Protein AF-A0A7J9E1W4-F1 (afdb_monomer_lite)

Organism: NCBI:txid34281

pLDDT: mean 76.48, std 15.41, range [42.91, 95.31]

Foldseek 3Di:
DQLVDPFHEDEDDPPDCPSVVSGPHYDPDPVCVVVCCPPVVVVVVVVVVVVVVVVVVVVVVVVVVLVVVVVVVVVCVVPDDDDDNVVVVVVVVVVVVVVVVVD

Sequence (103 aa):
MIQMADVGVGICGWEGRQALMASDFAMGQFRFLKRLLLVHGHWNYHHLGYVVLYNFYRNAVFVLMLFCSCISSLEFRKSWGIVPVFKVGYLVRDLMFELNALS

InterPro domains:
  IPR032630 P-type ATPase, C-terminal [PF16212] (21-68)

Structure (mmCIF, N/CA/C/O backbone):
data_AF-A0A7J9E1W4-F1
#
_entry.id   AF-A0A7J9E1W4-F1
#
loop_
_atom_site.group_PDB
_atom_site.id
_atom_site.type_symbol
_atom_site.label_atom_id
_atom_site.label_alt_id
_atom_site.label_comp_id
_atom_site.label_asym_id
_atom_site.label_entity_id
_atom_site.label_seq_id
_atom_site.pdbx_PDB_ins_code
_atom_site.Cartn_x
_atom_site.Cartn_y
_atom_site.Cartn_z
_atom_site.occupancy
_atom_site.B_iso_or_equiv
_atom_site.auth_seq_id
_atom_site.auth_comp_id
_atom_site.auth_asym_id
_atom_site.auth_atom_id
_atom_site.pdbx_PDB_model_num
ATOM 1 N N . MET A 1 1 ? -6.116 -13.621 20.190 1.00 61.69 1 MET A N 1
ATOM 2 C CA . MET A 1 1 ? -7.177 -13.264 19.218 1.00 61.69 1 MET A CA 1
ATOM 3 C C . MET A 1 1 ? -6.748 -12.126 18.303 1.00 61.69 1 MET A C 1
ATOM 5 O O . MET A 1 1 ? -6.607 -12.388 17.124 1.00 61.69 1 MET A O 1
ATOM 9 N N . ILE A 1 2 ? -6.488 -10.909 18.800 1.00 67.69 2 ILE A N 1
ATOM 10 C CA . ILE A 1 2 ? -6.180 -9.752 17.926 1.00 67.69 2 ILE A CA 1
ATOM 11 C C . ILE A 1 2 ? -4.817 -9.883 17.216 1.00 67.69 2 ILE A C 1
ATOM 13 O O . ILE A 1 2 ? -4.720 -9.545 16.049 1.00 67.69 2 ILE A O 1
ATOM 17 N N . GLN A 1 3 ? -3.811 -10.475 17.866 1.00 79.88 3 GLN A N 1
ATOM 18 C CA . GLN A 1 3 ? -2.479 -10.716 17.277 1.00 79.88 3 GLN A CA 1
ATOM 19 C C . GLN A 1 3 ? -2.416 -11.880 16.268 1.00 79.88 3 GLN A C 1
ATOM 21 O O . GLN A 1 3 ? -1.370 -12.124 15.683 1.00 79.88 3 GLN A O 1
ATOM 26 N N . MET A 1 4 ? -3.502 -12.646 16.113 1.00 82.00 4 MET A N 1
ATOM 27 C CA . MET A 1 4 ? -3.578 -13.748 15.139 1.00 82.00 4 MET A CA 1
ATOM 28 C C . MET A 1 4 ? -4.249 -13.324 13.831 1.00 82.00 4 MET A C 1
ATOM 30 O O . MET A 1 4 ? -4.273 -14.110 12.891 1.00 82.00 4 MET A O 1
ATOM 34 N N . ALA A 1 5 ? -4.828 -12.122 13.781 1.00 82.56 5 ALA A N 1
ATOM 35 C CA . ALA A 1 5 ? -5.389 -11.562 12.561 1.00 82.56 5 ALA A CA 1
ATOM 36 C C . ALA A 1 5 ? -4.293 -10.843 11.764 1.00 82.56 5 ALA A C 1
ATOM 38 O O . ALA A 1 5 ? -3.419 -10.223 12.363 1.00 82.56 5 ALA A O 1
ATOM 39 N N . ASP A 1 6 ? -4.389 -10.862 10.431 1.00 84.19 6 ASP A N 1
ATOM 40 C CA . ASP A 1 6 ? -3.440 -10.162 9.546 1.00 84.19 6 ASP A CA 1
ATOM 41 C C . ASP A 1 6 ? -3.458 -8.638 9.738 1.00 84.19 6 ASP A C 1
ATOM 43 O O . ASP A 1 6 ? -2.488 -7.950 9.433 1.00 84.19 6 ASP A O 1
ATOM 47 N N . VAL A 1 7 ? -4.583 -8.107 10.225 1.00 85.25 7 VAL A N 1
ATOM 48 C CA . VAL A 1 7 ? -4.743 -6.695 10.571 1.00 85.25 7 VAL A CA 1
ATOM 49 C C . VAL A 1 7 ? -5.487 -6.596 11.899 1.00 85.25 7 VAL A C 1
ATOM 51 O O . VAL A 1 7 ? -6.678 -6.915 11.982 1.00 85.25 7 VAL A O 1
ATOM 54 N N . GLY A 1 8 ? -4.802 -6.136 12.944 1.00 89.31 8 GLY A N 1
ATOM 55 C CA . GLY A 1 8 ? -5.392 -5.916 14.260 1.00 89.31 8 GLY A CA 1
ATOM 56 C C . GLY A 1 8 ? -5.987 -4.515 14.390 1.00 89.31 8 GLY A C 1
ATOM 57 O O . GLY A 1 8 ? -5.266 -3.522 14.306 1.00 89.31 8 GLY A O 1
ATOM 58 N N . VAL A 1 9 ? -7.290 -4.409 14.676 1.00 87.94 9 VAL A N 1
ATOM 59 C CA . VAL A 1 9 ? -7.918 -3.129 15.056 1.00 87.94 9 VAL A CA 1
ATOM 60 C C . VAL A 1 9 ? -8.378 -3.178 16.509 1.00 87.94 9 VAL A C 1
ATOM 62 O O . VAL A 1 9 ? -9.278 -3.940 16.864 1.00 87.94 9 VAL A O 1
ATOM 65 N N . GLY A 1 10 ? -7.775 -2.347 17.352 1.00 89.19 10 GLY A N 1
ATOM 66 C CA . GLY A 1 10 ? -8.121 -2.192 18.757 1.00 89.19 10 GLY A CA 1
ATOM 67 C C . GLY A 1 10 ? -9.129 -1.069 18.976 1.00 89.19 10 GLY A C 1
ATOM 68 O O . GLY A 1 10 ? -9.061 -0.013 18.344 1.00 89.19 10 GLY A O 1
ATOM 69 N N . ILE A 1 11 ? -10.048 -1.276 19.920 1.00 87.31 11 ILE A N 1
ATOM 70 C CA . ILE A 1 11 ? -11.027 -0.266 20.344 1.00 87.31 11 ILE A CA 1
ATOM 71 C C . ILE A 1 11 ? -10.657 0.234 21.742 1.00 87.31 11 ILE A C 1
ATOM 73 O O . ILE A 1 11 ? -10.396 -0.563 22.643 1.00 87.31 11 ILE A O 1
ATOM 77 N N . CYS A 1 12 ? -10.630 1.553 21.931 1.00 85.00 12 CYS A N 1
ATOM 78 C CA . CYS A 1 12 ? -10.313 2.168 23.217 1.00 85.00 12 CYS A CA 1
ATOM 79 C C . CYS A 1 12 ? -11.541 2.153 24.139 1.00 85.00 12 CYS A C 1
ATOM 81 O O . CYS A 1 12 ? -12.496 2.897 23.919 1.00 85.00 12 CYS A O 1
ATOM 83 N N . GLY A 1 13 ? -11.513 1.304 25.167 1.00 80.50 13 GLY A N 1
ATOM 84 C CA . GLY A 1 13 ? -12.476 1.311 26.271 1.00 80.50 13 GLY A CA 1
ATOM 85 C C . GLY A 1 13 ? -11.954 2.069 27.494 1.00 80.50 13 GLY A C 1
ATOM 86 O O . GLY A 1 13 ? -10.771 2.404 27.577 1.00 80.50 13 GLY A O 1
ATOM 87 N N . TRP A 1 14 ? -12.835 2.316 28.464 1.00 73.31 14 TRP A N 1
ATOM 88 C CA . TRP A 1 14 ? -12.486 3.008 29.712 1.00 73.31 14 TRP A CA 1
ATOM 89 C C . TRP A 1 14 ? -11.748 2.103 30.713 1.00 73.31 14 TRP A C 1
ATOM 91 O O . TRP A 1 14 ? -10.910 2.590 31.465 1.00 73.31 14 TRP A O 1
ATOM 101 N N . GLU A 1 15 ? -11.988 0.789 30.679 1.00 70.50 15 GLU A N 1
ATOM 102 C CA . GLU A 1 15 ? -11.466 -0.162 31.679 1.00 70.50 15 GLU A CA 1
ATOM 103 C C . GLU A 1 15 ? -10.262 -0.996 31.210 1.00 70.50 15 GLU A C 1
ATOM 105 O O . GLU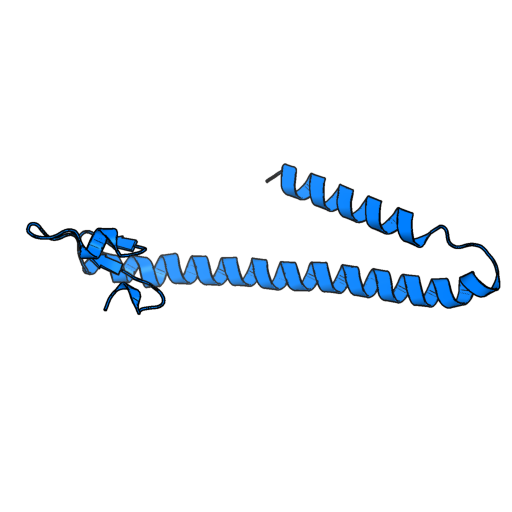 A 1 15 ? -9.593 -1.622 32.028 1.00 70.50 15 GLU A O 1
ATOM 110 N N . GLY A 1 16 ? -9.914 -0.986 29.917 1.00 68.19 16 GLY A N 1
ATOM 111 C CA . GLY A 1 16 ? -8.805 -1.798 29.409 1.00 68.19 16 GLY A CA 1
ATOM 112 C C . GLY A 1 16 ? -8.267 -1.342 28.055 1.00 68.19 16 GLY A C 1
ATOM 113 O O . GLY A 1 16 ? -8.993 -1.299 27.067 1.00 68.19 16 GLY A O 1
ATOM 114 N N . ARG A 1 17 ? -6.962 -1.035 28.000 1.00 81.88 17 ARG A N 1
ATOM 115 C CA . ARG A 1 17 ? -6.233 -0.634 26.775 1.00 81.88 17 ARG A CA 1
ATOM 116 C C . ARG A 1 17 ? -5.238 -1.677 26.263 1.00 81.88 17 ARG A C 1
ATOM 118 O O . ARG A 1 17 ? -4.586 -1.445 25.252 1.00 81.88 17 ARG A O 1
ATOM 125 N N . GLN A 1 18 ? -5.142 -2.840 26.904 1.00 85.06 18 GLN A N 1
ATOM 126 C CA . GLN A 1 18 ? -4.207 -3.898 26.496 1.00 85.06 18 GLN A CA 1
ATOM 127 C C . GLN A 1 18 ? -4.465 -4.386 25.061 1.00 85.06 18 GLN A C 1
ATOM 129 O O . GLN A 1 18 ? -3.525 -4.561 24.294 1.00 85.06 18 GLN A O 1
ATOM 134 N N . ALA A 1 19 ? -5.736 -4.505 24.663 1.00 82.44 19 ALA A N 1
ATOM 135 C CA . ALA A 1 19 ? -6.123 -4.851 23.294 1.00 82.44 19 ALA A CA 1
ATOM 136 C C . ALA A 1 19 ? -5.747 -3.774 22.257 1.00 82.44 19 ALA A C 1
ATOM 138 O O . ALA A 1 19 ? -5.491 -4.109 21.108 1.00 82.44 19 ALA A O 1
ATOM 139 N N . LEU A 1 20 ? -5.695 -2.500 22.668 1.00 84.06 20 LEU A N 1
ATOM 140 C CA . LEU A 1 20 ? -5.303 -1.366 21.825 1.00 84.06 20 LEU A CA 1
ATOM 141 C C . LEU A 1 20 ? -3.786 -1.325 21.601 1.00 84.06 20 LEU A C 1
ATOM 143 O O . LEU A 1 20 ? -3.322 -1.033 20.508 1.00 84.06 20 LEU A O 1
ATOM 147 N N . MET A 1 21 ? -3.011 -1.616 22.648 1.00 85.12 21 MET A N 1
ATOM 148 C CA . MET A 1 21 ? -1.544 -1.639 22.579 1.00 85.12 21 MET A CA 1
ATOM 149 C C . MET A 1 21 ? -1.019 -2.822 21.760 1.00 85.12 21 MET A C 1
ATOM 151 O O . MET A 1 21 ? 0.077 -2.760 21.219 1.00 85.12 21 MET A O 1
ATOM 155 N N . ALA A 1 22 ? -1.801 -3.899 21.677 1.00 84.75 22 ALA A N 1
ATOM 156 C CA . ALA A 1 22 ? -1.477 -5.094 20.908 1.00 84.75 22 ALA A CA 1
ATOM 157 C C . ALA A 1 22 ? -2.034 -5.076 19.468 1.00 84.75 22 ALA A C 1
ATOM 159 O O . ALA A 1 22 ? -1.963 -6.104 18.798 1.00 84.75 22 ALA A O 1
ATOM 160 N N . SER A 1 23 ? -2.628 -3.964 19.014 1.00 88.00 23 SER A N 1
ATOM 161 C CA . SER A 1 23 ? -3.258 -3.824 17.692 1.00 88.00 23 SER A CA 1
ATOM 162 C C . SER A 1 23 ? -2.538 -2.802 16.813 1.00 88.00 23 SER A C 1
ATOM 164 O O . SER A 1 23 ? -2.095 -1.778 17.328 1.00 88.00 23 SER A O 1
ATOM 166 N N . ASP A 1 24 ? -2.511 -3.025 15.498 1.00 87.38 24 ASP A N 1
ATOM 167 C CA . ASP A 1 24 ? -1.879 -2.125 14.520 1.00 87.38 24 ASP A CA 1
ATOM 168 C C . ASP A 1 24 ? -2.624 -0.791 14.374 1.00 87.38 24 ASP A C 1
ATOM 170 O O . ASP A 1 24 ? -2.016 0.263 14.189 1.00 87.38 24 ASP A O 1
ATOM 174 N N . PHE A 1 25 ? -3.957 -0.821 14.487 1.00 85.50 25 PHE A N 1
ATOM 175 C CA . PHE A 1 25 ? -4.806 0.364 14.388 1.00 85.50 25 PHE A CA 1
ATOM 176 C C . PHE A 1 25 ? -5.623 0.582 15.658 1.00 85.50 25 PHE A C 1
ATOM 178 O O . PHE A 1 25 ? -6.442 -0.251 16.041 1.00 85.50 25 PHE A O 1
ATOM 185 N N . ALA A 1 26 ? -5.467 1.755 16.268 1.00 87.12 26 ALA A N 1
ATOM 186 C CA . ALA A 1 26 ? -6.218 2.175 17.445 1.00 87.12 26 ALA A CA 1
ATOM 187 C C . ALA A 1 26 ? -7.406 3.069 17.053 1.00 87.12 26 ALA A C 1
ATOM 189 O O . ALA A 1 26 ? -7.232 4.126 16.448 1.00 87.12 26 ALA A O 1
ATOM 190 N N . MET A 1 27 ? -8.623 2.673 17.427 1.00 86.19 27 MET A N 1
ATOM 191 C CA . MET A 1 27 ? -9.859 3.414 17.156 1.00 86.19 27 MET A CA 1
ATOM 192 C C . MET A 1 27 ? -10.633 3.688 18.447 1.00 86.19 27 MET A C 1
ATOM 194 O O . MET A 1 27 ? -10.697 2.855 19.345 1.00 86.19 27 MET A O 1
ATOM 198 N N . GLY A 1 28 ? -11.277 4.854 18.548 1.00 84.12 28 GLY A N 1
ATOM 199 C CA . GLY A 1 28 ? -12.119 5.177 19.708 1.00 84.12 28 GLY A CA 1
ATOM 200 C C . GLY A 1 28 ? -13.480 4.468 19.699 1.00 84.12 28 GLY A C 1
ATOM 201 O O . GLY A 1 28 ? -13.995 4.094 20.744 1.00 84.12 28 GLY A O 1
ATOM 202 N N . GLN A 1 29 ? -14.079 4.273 18.519 1.00 85.06 29 GLN A N 1
ATOM 203 C CA . GLN A 1 29 ? -15.404 3.663 18.351 1.00 85.06 29 GLN A CA 1
ATOM 204 C C . GLN A 1 29 ? -15.470 2.857 17.049 1.00 85.06 29 GLN A C 1
ATOM 206 O O . GLN A 1 29 ? -14.859 3.234 16.048 1.00 85.06 29 GLN A O 1
ATOM 211 N N . PHE A 1 30 ? -16.304 1.813 17.017 1.00 84.62 30 PHE A N 1
ATOM 212 C CA . PHE A 1 30 ? -16.466 0.940 15.844 1.00 84.62 30 PHE A CA 1
ATOM 213 C C . PHE A 1 30 ? -16.998 1.669 14.593 1.00 84.62 30 PHE A C 1
ATOM 215 O O . PHE A 1 30 ? -16.736 1.259 13.465 1.00 84.62 30 PHE A O 1
ATOM 222 N N . ARG A 1 31 ? -17.686 2.808 14.757 1.00 86.12 31 ARG A N 1
ATOM 223 C CA . ARG A 1 31 ? -18.217 3.607 13.636 1.00 86.12 31 ARG A CA 1
ATOM 224 C C . ARG A 1 31 ? -17.127 4.116 12.682 1.00 86.12 31 ARG A C 1
ATOM 226 O O . ARG A 1 31 ? -17.394 4.283 11.493 1.00 86.12 31 ARG A O 1
ATOM 233 N N . PHE A 1 32 ? -15.910 4.349 13.174 1.00 85.19 32 PHE A N 1
ATOM 234 C CA . PHE A 1 32 ? -14.800 4.837 12.349 1.00 85.19 32 PHE A CA 1
ATOM 235 C C . PHE A 1 32 ? -14.151 3.740 11.499 1.00 85.19 32 PHE A C 1
ATOM 237 O O . PHE A 1 32 ? -13.576 4.050 10.454 1.00 85.19 32 PHE A O 1
ATOM 244 N N . LEU A 1 33 ? -14.333 2.466 11.868 1.00 88.75 33 LEU A N 1
ATOM 245 C CA . LEU A 1 33 ? -13.788 1.330 11.126 1.00 88.75 33 LEU A CA 1
ATOM 246 C C . LEU A 1 33 ? -14.297 1.302 9.682 1.00 88.75 33 LEU A C 1
ATOM 248 O O . LEU A 1 33 ? -13.515 1.100 8.758 1.00 88.75 33 LEU A O 1
ATOM 252 N N . LYS A 1 34 ? -15.587 1.599 9.469 1.00 89.75 34 LYS A N 1
ATOM 253 C CA . LYS A 1 34 ? -16.188 1.642 8.126 1.00 89.75 34 LYS A CA 1
ATOM 254 C C . LYS A 1 34 ? -15.477 2.642 7.211 1.00 89.75 34 LYS A C 1
ATOM 256 O O . LYS A 1 34 ? -15.245 2.348 6.044 1.00 89.75 34 LYS A O 1
ATOM 261 N N . ARG A 1 35 ? -15.130 3.825 7.729 1.00 88.00 35 ARG A N 1
ATOM 262 C CA . ARG A 1 35 ? -14.442 4.860 6.944 1.00 88.00 35 ARG A CA 1
ATOM 263 C C . ARG A 1 35 ? -12.965 4.520 6.733 1.00 88.00 35 ARG A C 1
ATOM 265 O O . ARG A 1 35 ? -12.448 4.791 5.653 1.00 88.00 35 ARG A O 1
ATOM 272 N N . LEU A 1 36 ? -12.306 3.911 7.721 1.00 88.56 36 LEU A N 1
ATOM 273 C CA . LEU A 1 36 ? -10.924 3.447 7.582 1.00 88.56 36 LEU A CA 1
ATOM 274 C C . LEU A 1 36 ? -10.816 2.398 6.467 1.00 88.56 36 LEU A C 1
ATOM 276 O O . LEU A 1 36 ? -10.071 2.590 5.515 1.00 88.56 36 LEU A O 1
ATOM 280 N N . LEU A 1 37 ? -11.617 1.335 6.537 1.00 88.06 37 LEU A N 1
ATOM 281 C CA . LEU A 1 37 ? -11.545 0.228 5.585 1.00 88.06 37 LEU A CA 1
ATOM 282 C C . LEU A 1 37 ? -11.941 0.650 4.165 1.00 88.06 37 LEU A C 1
ATOM 284 O O . LEU A 1 37 ? -11.228 0.343 3.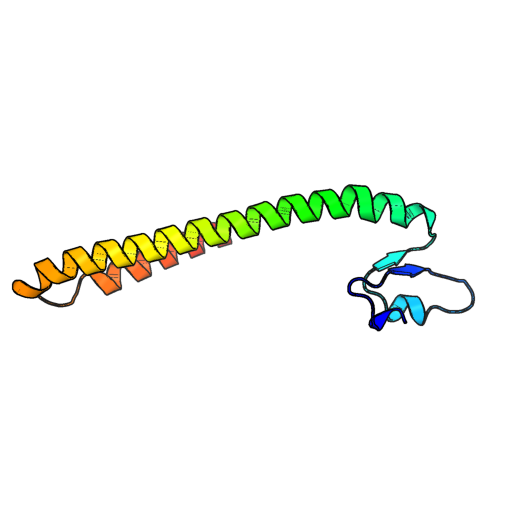217 1.00 88.06 37 LEU A O 1
ATOM 288 N N . LEU A 1 38 ? -13.048 1.383 4.010 1.00 90.94 38 LEU A N 1
ATOM 289 C CA . LEU A 1 38 ? -13.558 1.716 2.676 1.00 90.94 38 LEU A CA 1
ATOM 290 C C . LEU A 1 38 ? -12.758 2.819 1.981 1.00 90.94 38 LEU A C 1
ATOM 292 O O . LEU A 1 38 ? -12.523 2.720 0.784 1.00 90.94 38 LEU A O 1
ATOM 296 N N . VAL A 1 39 ? -12.346 3.868 2.699 1.00 92.62 39 VAL A N 1
ATOM 297 C CA . VAL A 1 39 ? -11.640 5.000 2.076 1.00 92.62 39 VAL A CA 1
ATOM 298 C C . VAL A 1 39 ? -10.136 4.751 2.066 1.00 92.62 39 VAL A C 1
ATOM 300 O O . VAL A 1 39 ? -9.518 4.757 1.004 1.00 92.62 39 VAL A O 1
ATOM 303 N N . HIS A 1 40 ? -9.545 4.488 3.236 1.00 91.62 40 HIS A N 1
ATOM 304 C CA . HIS A 1 40 ? -8.092 4.339 3.342 1.00 91.62 40 HIS A CA 1
ATOM 305 C C . HIS A 1 40 ? -7.630 2.988 2.797 1.00 91.62 40 HIS A C 1
ATOM 307 O O . HIS A 1 40 ? -6.589 2.930 2.152 1.00 91.62 40 HIS A O 1
ATOM 313 N N . GLY A 1 41 ? -8.421 1.925 2.976 1.00 91.00 41 GLY A N 1
ATOM 314 C CA . GLY A 1 41 ? -8.130 0.627 2.366 1.00 91.00 41 GLY A CA 1
ATOM 315 C C . GLY A 1 41 ? -8.122 0.691 0.837 1.00 91.00 41 GLY A C 1
ATOM 316 O O . GLY A 1 41 ? -7.172 0.215 0.222 1.00 91.00 41 GLY A O 1
ATOM 317 N N . HIS A 1 42 ? -9.115 1.345 0.219 1.00 94.12 42 HIS A N 1
ATOM 318 C CA . HIS A 1 42 ? -9.165 1.502 -1.241 1.00 94.12 42 HIS A CA 1
ATOM 319 C C . HIS A 1 42 ? -7.996 2.337 -1.777 1.00 94.12 42 HIS A C 1
ATOM 321 O O . HIS A 1 42 ? -7.331 1.929 -2.729 1.00 94.12 42 HIS A O 1
ATOM 327 N N . TRP A 1 43 ? -7.709 3.475 -1.138 1.00 94.25 43 TRP A N 1
ATOM 328 C CA . TRP A 1 43 ? -6.593 4.334 -1.525 1.00 94.25 43 TRP A CA 1
ATOM 329 C C . TRP A 1 43 ? -5.252 3.602 -1.402 1.00 94.25 43 TRP A C 1
ATOM 331 O O . TRP A 1 43 ? -4.480 3.556 -2.357 1.00 94.25 43 TRP A O 1
ATOM 341 N N . ASN A 1 44 ? -4.996 2.954 -0.262 1.00 91.75 44 ASN A N 1
ATOM 342 C CA . ASN A 1 44 ? -3.760 2.205 -0.049 1.00 91.75 44 ASN A CA 1
ATOM 343 C C . ASN A 1 44 ? -3.610 1.056 -1.054 1.00 91.75 44 ASN A C 1
ATOM 345 O O . ASN A 1 44 ? -2.531 0.863 -1.603 1.00 91.75 44 ASN A O 1
ATOM 349 N N . TYR A 1 45 ? -4.695 0.337 -1.353 1.00 93.94 45 TYR A N 1
ATOM 350 C CA . TYR A 1 45 ? -4.675 -0.743 -2.338 1.00 93.94 45 TYR A CA 1
ATOM 351 C C . TYR A 1 45 ? -4.325 -0.240 -3.745 1.00 93.94 45 TYR A C 1
ATOM 353 O O . TYR A 1 45 ? -3.485 -0.828 -4.423 1.00 93.94 45 TYR A O 1
ATOM 361 N N . HIS A 1 46 ? -4.915 0.881 -4.170 1.00 94.94 46 HIS A N 1
ATOM 362 C CA . HIS A 1 46 ? -4.642 1.485 -5.473 1.00 94.94 46 HIS A CA 1
ATOM 363 C C . HIS A 1 46 ? -3.182 1.952 -5.594 1.00 94.94 46 HIS A C 1
ATOM 365 O O . HIS A 1 46 ? -2.508 1.627 -6.570 1.00 94.94 46 HIS A O 1
ATOM 371 N N . HIS A 1 47 ? -2.661 2.644 -4.576 1.00 94.31 47 HIS A N 1
ATOM 372 C CA . HIS A 1 47 ? -1.264 3.089 -4.546 1.00 94.31 47 HIS A CA 1
ATOM 373 C C . HIS A 1 47 ? -0.279 1.917 -4.535 1.00 94.31 47 HIS A C 1
ATOM 375 O O . HIS A 1 47 ? 0.681 1.912 -5.307 1.00 94.31 47 HIS A O 1
ATOM 381 N N . LEU A 1 48 ? -0.533 0.905 -3.705 1.00 94.31 48 LEU A N 1
ATOM 382 C CA . LEU A 1 48 ? 0.312 -0.282 -3.614 1.00 94.31 48 LEU A CA 1
ATOM 383 C C . LEU A 1 48 ? 0.325 -1.047 -4.945 1.00 94.31 48 LEU A C 1
ATOM 385 O O . LEU A 1 48 ? 1.389 -1.467 -5.392 1.00 94.31 48 LEU A O 1
ATOM 389 N N . GLY A 1 49 ? -0.817 -1.122 -5.636 1.00 94.44 49 GLY A N 1
ATOM 390 C CA . GLY A 1 49 ? -0.904 -1.650 -6.996 1.00 94.44 49 GLY A CA 1
ATOM 391 C C . GLY A 1 49 ? 0.041 -0.940 -7.968 1.00 94.44 49 GLY A C 1
ATOM 392 O O . GLY A 1 49 ? 0.851 -1.604 -8.617 1.00 94.44 49 GLY A O 1
ATOM 393 N N . TYR A 1 50 ? 0.012 0.397 -8.032 1.00 94.56 50 TYR A N 1
ATOM 394 C CA . TYR A 1 50 ? 0.926 1.144 -8.909 1.00 94.56 50 TYR A CA 1
ATOM 395 C C . TYR A 1 50 ? 2.392 0.925 -8.572 1.00 94.56 50 TYR A C 1
ATOM 397 O O . TYR A 1 50 ? 3.192 0.743 -9.486 1.00 94.56 50 TYR A O 1
ATOM 405 N N . VAL A 1 51 ? 2.756 0.924 -7.289 1.00 93.69 51 VAL A N 1
ATOM 406 C CA . VAL A 1 51 ? 4.149 0.717 -6.873 1.00 93.69 51 VAL A CA 1
ATOM 407 C C . VAL A 1 51 ? 4.634 -0.671 -7.293 1.00 93.69 51 VAL A C 1
ATOM 409 O O . VAL A 1 51 ? 5.736 -0.796 -7.827 1.00 93.69 51 VAL A O 1
ATOM 412 N N . VAL A 1 52 ? 3.805 -1.704 -7.122 1.00 95.31 52 VAL A N 1
ATOM 413 C CA . VAL A 1 52 ? 4.127 -3.076 -7.541 1.00 95.31 52 VAL A CA 1
ATOM 414 C C . VAL A 1 52 ? 4.291 -3.161 -9.062 1.00 95.31 52 VAL A C 1
ATOM 416 O O . VAL A 1 52 ? 5.322 -3.636 -9.537 1.00 95.31 52 VAL A O 1
ATOM 419 N N . LEU A 1 53 ? 3.330 -2.647 -9.837 1.00 93.69 53 LEU A N 1
ATOM 420 C CA . LEU A 1 53 ? 3.393 -2.609 -11.306 1.00 93.69 53 LEU A CA 1
ATOM 421 C C . LEU A 1 53 ? 4.622 -1.843 -11.813 1.00 93.69 53 LEU A C 1
ATOM 423 O O . LEU A 1 53 ? 5.317 -2.299 -12.721 1.00 93.69 53 LEU A O 1
ATOM 427 N N . TYR A 1 54 ? 4.929 -0.707 -11.193 1.00 92.75 54 TYR A N 1
ATOM 428 C CA . TYR A 1 54 ? 6.098 0.102 -11.515 1.00 92.75 54 TYR A CA 1
ATOM 429 C C . TYR A 1 54 ? 7.413 -0.628 -11.226 1.00 92.75 54 TYR A C 1
ATOM 431 O O . TYR A 1 54 ? 8.352 -0.564 -12.025 1.00 92.75 54 TYR A O 1
ATOM 439 N N . ASN A 1 55 ? 7.477 -1.355 -10.107 1.00 91.19 55 ASN A N 1
ATOM 440 C CA . ASN A 1 55 ? 8.641 -2.152 -9.739 1.00 91.19 55 ASN A CA 1
ATOM 441 C C . ASN A 1 55 ? 8.887 -3.281 -10.749 1.00 91.19 55 ASN A C 1
ATOM 443 O O . ASN A 1 55 ? 10.011 -3.430 -11.233 1.00 91.19 55 ASN A O 1
ATOM 447 N N . PHE A 1 56 ? 7.838 -4.015 -11.132 1.00 94.12 56 PHE A N 1
ATOM 448 C CA . PHE A 1 56 ? 7.933 -5.051 -12.161 1.00 94.12 56 PHE A CA 1
ATOM 449 C C . PHE A 1 56 ? 8.355 -4.480 -13.514 1.00 94.12 56 PHE A C 1
ATOM 451 O O . PHE A 1 56 ? 9.231 -5.050 -14.160 1.00 94.12 56 PHE A O 1
ATOM 458 N N . TYR A 1 57 ? 7.796 -3.338 -13.923 1.00 93.38 57 TYR A N 1
ATOM 459 C CA . TYR A 1 57 ? 8.164 -2.680 -15.176 1.00 93.38 57 TYR A CA 1
ATOM 460 C C . TYR A 1 57 ? 9.646 -2.283 -15.205 1.00 93.38 57 TYR A C 1
ATOM 462 O O . TYR A 1 57 ? 10.363 -2.653 -16.135 1.00 93.38 57 TYR A O 1
ATOM 470 N N . ARG A 1 58 ? 10.144 -1.588 -14.170 1.00 82.75 58 ARG A N 1
ATOM 471 C CA . ARG A 1 58 ? 11.562 -1.193 -14.102 1.00 82.75 58 ARG A CA 1
ATOM 472 C C . ARG A 1 58 ? 12.497 -2.402 -14.074 1.00 82.75 58 ARG A C 1
ATOM 474 O O . ARG A 1 58 ? 13.493 -2.403 -14.795 1.00 82.75 58 ARG A O 1
ATOM 481 N N . ASN A 1 59 ? 12.176 -3.428 -13.285 1.00 89.19 59 ASN A N 1
ATOM 482 C CA . ASN A 1 59 ? 12.981 -4.649 -13.231 1.00 89.19 59 ASN A CA 1
ATOM 483 C C . ASN A 1 59 ? 12.997 -5.383 -14.578 1.00 89.19 59 ASN A C 1
ATOM 485 O O . ASN A 1 59 ? 14.064 -5.785 -15.038 1.00 89.19 59 ASN A O 1
ATOM 489 N N . ALA A 1 60 ? 11.850 -5.512 -15.248 1.00 91.38 60 ALA A N 1
ATOM 490 C CA . ALA A 1 60 ? 11.762 -6.165 -16.552 1.00 91.38 60 ALA A CA 1
ATOM 491 C C . ALA A 1 60 ? 12.582 -5.428 -17.619 1.00 91.38 60 ALA A C 1
ATOM 493 O O . ALA A 1 60 ? 13.338 -6.063 -18.350 1.00 91.38 60 ALA A O 1
ATOM 494 N N . VAL A 1 61 ? 12.496 -4.094 -17.674 1.00 89.94 61 VAL A N 1
ATOM 495 C CA . VAL A 1 61 ? 13.301 -3.277 -18.598 1.00 89.94 61 VAL A CA 1
ATOM 496 C C . VAL A 1 61 ? 14.795 -3.450 -18.323 1.00 89.94 61 VAL A C 1
ATOM 498 O O . VAL A 1 61 ? 15.568 -3.627 -19.262 1.00 89.94 61 VAL A O 1
ATOM 501 N N . PHE A 1 62 ? 15.207 -3.462 -17.053 1.00 83.62 62 PHE A N 1
ATOM 502 C CA . PHE A 1 62 ? 16.607 -3.672 -16.682 1.00 83.62 62 PHE A CA 1
ATOM 503 C C . PHE A 1 62 ? 17.120 -5.053 -17.119 1.00 83.62 62 PHE A C 1
ATOM 505 O O . PHE A 1 62 ? 18.176 -5.157 -17.744 1.00 83.62 62 PHE A O 1
ATOM 512 N N . VAL A 1 63 ? 16.349 -6.114 -16.865 1.00 86.38 63 VAL A N 1
ATOM 513 C CA . VAL A 1 63 ? 16.702 -7.483 -17.270 1.00 86.38 63 VAL A CA 1
ATOM 514 C C . VAL A 1 63 ? 16.728 -7.628 -18.792 1.00 86.38 63 VAL A C 1
ATOM 516 O O . VAL A 1 63 ? 17.667 -8.214 -19.327 1.00 86.38 63 VAL A O 1
ATOM 519 N N . LEU A 1 64 ? 15.755 -7.061 -19.510 1.00 86.56 64 LEU A N 1
ATOM 520 C CA . LEU A 1 64 ? 15.721 -7.076 -20.976 1.00 86.56 64 LEU A CA 1
ATOM 521 C C . LEU A 1 64 ? 16.902 -6.309 -21.583 1.00 86.56 64 LEU A C 1
ATOM 523 O O . LEU A 1 64 ? 17.500 -6.776 -22.552 1.00 86.56 64 LEU A O 1
ATOM 527 N N . MET A 1 65 ? 17.283 -5.171 -20.997 1.00 79.75 65 MET A N 1
ATOM 528 C CA . MET A 1 65 ? 18.451 -4.399 -21.423 1.00 79.75 65 MET A CA 1
ATOM 529 C C . MET A 1 65 ? 19.749 -5.193 -21.232 1.00 79.75 65 MET A C 1
ATOM 531 O O . MET A 1 65 ? 20.588 -5.221 -22.136 1.00 79.75 65 MET A O 1
ATOM 535 N N . LEU A 1 66 ? 19.904 -5.883 -20.096 1.00 80.69 66 LEU A N 1
ATOM 536 C CA . LEU A 1 66 ? 21.038 -6.777 -19.848 1.00 80.69 66 LEU A CA 1
ATOM 537 C C . LEU A 1 66 ? 21.042 -7.973 -20.803 1.00 80.69 66 LEU A C 1
ATOM 539 O O . LEU A 1 66 ? 22.096 -8.328 -21.322 1.00 80.69 66 LEU A O 1
ATOM 543 N N . PHE A 1 67 ? 19.881 -8.569 -21.071 1.00 79.88 67 PHE A N 1
ATOM 544 C CA . PHE A 1 67 ? 19.747 -9.701 -21.983 1.00 79.88 67 PHE A CA 1
ATOM 545 C C . PHE A 1 67 ? 20.119 -9.318 -23.422 1.00 79.88 67 PHE A C 1
ATOM 547 O O . PHE A 1 67 ? 20.958 -9.976 -24.033 1.00 79.88 67 PHE A O 1
ATOM 554 N N . CYS A 1 68 ? 19.583 -8.206 -23.931 1.00 76.88 68 CYS A N 1
ATOM 555 C CA . CYS A 1 68 ? 19.921 -7.672 -25.251 1.00 76.88 68 CYS A CA 1
ATOM 556 C C . CYS A 1 68 ? 21.410 -7.303 -25.347 1.00 76.88 68 CYS A C 1
ATOM 558 O O . CYS A 1 68 ? 22.094 -7.699 -26.289 1.00 76.88 68 CYS A O 1
ATOM 560 N N . SER A 1 69 ? 21.954 -6.635 -24.323 1.00 72.19 69 SER A N 1
ATOM 561 C CA . SER A 1 69 ? 23.387 -6.319 -24.261 1.00 72.19 69 SER A CA 1
ATOM 562 C C . SER A 1 69 ? 24.254 -7.577 -24.221 1.00 72.19 69 SER A C 1
ATOM 564 O O . SER A 1 69 ? 25.312 -7.598 -24.840 1.00 72.19 69 SER A O 1
ATOM 566 N N . CYS A 1 70 ? 23.825 -8.633 -23.526 1.00 71.56 70 CYS A N 1
ATOM 567 C CA . CYS A 1 70 ? 24.527 -9.913 -23.463 1.00 71.56 70 CYS A CA 1
ATOM 568 C C . CYS A 1 70 ? 24.535 -10.621 -24.824 1.00 71.56 70 CYS A C 1
ATOM 570 O O . CYS A 1 70 ? 25.591 -11.084 -25.250 1.00 71.56 70 CYS A O 1
ATOM 572 N N . ILE A 1 71 ? 23.407 -10.633 -25.543 1.00 73.06 71 ILE A N 1
ATOM 573 C CA . ILE A 1 71 ? 23.318 -11.181 -26.907 1.00 73.06 71 ILE A CA 1
ATOM 574 C C . ILE A 1 71 ? 24.256 -10.427 -27.856 1.00 73.06 71 ILE A C 1
ATOM 576 O O . ILE A 1 71 ? 25.077 -11.048 -28.527 1.00 73.06 71 ILE A O 1
ATOM 580 N N . SER A 1 72 ? 24.225 -9.093 -27.846 1.00 65.19 72 SER A N 1
ATOM 581 C CA . SER A 1 72 ? 25.141 -8.267 -28.648 1.00 65.19 72 SER A CA 1
ATOM 582 C C . SER A 1 72 ? 26.607 -8.458 -28.235 1.00 65.19 72 SER A C 1
ATOM 584 O O . SER A 1 72 ? 27.512 -8.447 -29.068 1.00 65.19 72 SER A O 1
ATOM 586 N N . SER A 1 73 ? 26.862 -8.699 -26.945 1.00 57.34 73 SER A N 1
ATOM 587 C CA . SER A 1 73 ? 28.195 -9.030 -26.427 1.00 57.34 73 SER A CA 1
ATOM 588 C C . SER A 1 73 ? 28.664 -10.426 -26.843 1.00 57.34 73 SER A C 1
ATOM 590 O O . SER A 1 73 ? 29.870 -10.642 -26.901 1.00 57.34 73 SER A O 1
ATOM 592 N N . LEU A 1 74 ? 27.767 -11.374 -27.134 1.00 55.84 74 LEU A N 1
ATOM 593 C CA . LEU A 1 74 ? 28.122 -12.693 -27.670 1.00 55.84 74 LEU A CA 1
ATOM 594 C C . LEU A 1 74 ? 28.658 -12.595 -29.107 1.00 55.84 74 LEU A C 1
ATOM 596 O O . LEU A 1 74 ? 29.565 -13.350 -29.460 1.00 55.84 74 LEU A O 1
ATOM 600 N N . GLU A 1 75 ? 28.177 -11.635 -29.901 1.00 54.19 75 GLU A N 1
ATOM 601 C CA . GLU A 1 75 ? 28.762 -11.324 -31.212 1.00 54.19 75 GLU A CA 1
ATOM 602 C C . GLU A 1 75 ? 30.051 -10.496 -31.092 1.00 54.19 75 GLU A C 1
ATOM 604 O O . GLU A 1 75 ? 31.050 -10.807 -31.743 1.00 54.19 75 GLU A O 1
ATOM 609 N N . PHE A 1 76 ? 30.096 -9.504 -30.193 1.00 47.44 76 PHE A N 1
ATOM 610 C CA . PHE A 1 76 ? 31.276 -8.647 -30.003 1.00 47.44 76 PHE A CA 1
ATOM 611 C C . PHE A 1 76 ? 32.454 -9.362 -29.311 1.00 4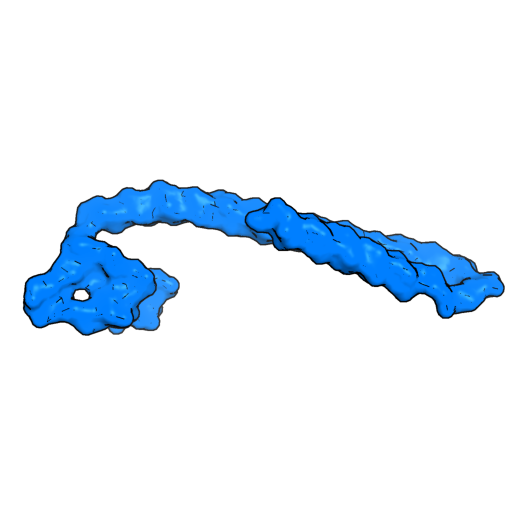7.44 76 PHE A C 1
ATOM 613 O O . PHE A 1 76 ? 33.615 -9.047 -29.578 1.00 47.44 76 PHE A O 1
ATOM 620 N N . ARG A 1 77 ? 32.191 -10.387 -28.480 1.00 47.47 77 ARG A N 1
ATOM 621 C CA . ARG A 1 77 ? 33.223 -11.225 -27.834 1.00 47.47 77 ARG A CA 1
ATOM 622 C C . ARG A 1 77 ? 34.012 -12.075 -28.835 1.00 47.47 77 ARG A C 1
ATOM 624 O O . ARG A 1 77 ? 35.087 -12.549 -28.483 1.00 47.47 77 ARG A O 1
ATOM 631 N N . LYS A 1 78 ? 33.556 -12.226 -30.084 1.00 48.62 78 LYS A N 1
ATOM 632 C CA . LYS A 1 78 ? 34.403 -12.798 -31.144 1.00 48.62 78 LYS A CA 1
ATOM 633 C C . LYS A 1 78 ? 35.472 -11.827 -31.664 1.00 48.62 78 LYS A C 1
ATOM 635 O O . LYS A 1 78 ? 36.372 -12.290 -32.353 1.00 48.62 78 LYS A O 1
ATOM 640 N N . SER A 1 79 ? 35.406 -10.529 -31.343 1.00 50.66 79 SER A N 1
ATOM 641 C CA . SER A 1 79 ? 36.315 -9.520 -31.905 1.00 50.66 79 SER A CA 1
ATOM 642 C C . SER A 1 79 ? 37.069 -8.691 -30.854 1.00 50.66 79 SER A C 1
ATOM 644 O O . SER A 1 79 ? 38.289 -8.633 -30.945 1.00 50.66 79 SER A O 1
ATOM 646 N N . TRP A 1 80 ? 36.439 -8.109 -29.817 1.00 47.09 80 TRP A N 1
ATOM 647 C CA . TRP A 1 80 ? 37.173 -7.281 -28.835 1.00 47.09 80 TRP A CA 1
ATOM 648 C C . TRP A 1 80 ? 36.605 -7.298 -27.397 1.00 47.09 80 TRP A C 1
ATOM 650 O O . TRP A 1 80 ? 35.410 -7.167 -27.162 1.00 47.09 80 TRP A O 1
ATOM 660 N N . GLY A 1 81 ? 37.542 -7.442 -26.450 1.00 52.91 81 GLY A N 1
ATOM 661 C CA . GLY A 1 81 ? 37.551 -7.202 -24.996 1.00 52.91 81 GLY A CA 1
ATOM 662 C C . GLY A 1 81 ? 36.281 -6.870 -24.188 1.00 52.91 81 GLY A C 1
ATOM 663 O O . GLY A 1 81 ? 35.557 -5.909 -24.432 1.00 52.91 81 GLY A O 1
ATOM 664 N N . ILE A 1 82 ? 36.147 -7.609 -23.081 1.00 57.94 82 ILE A N 1
ATOM 665 C CA . ILE A 1 82 ? 35.293 -7.397 -21.897 1.00 57.94 82 ILE A CA 1
ATOM 666 C C . ILE A 1 82 ? 35.525 -6.011 -21.263 1.00 57.94 82 ILE A C 1
ATOM 668 O O . ILE A 1 82 ? 36.342 -5.862 -20.365 1.00 57.94 82 ILE A O 1
ATOM 672 N N . VAL A 1 83 ? 34.817 -4.974 -21.716 1.00 56.31 83 VAL A N 1
ATOM 673 C CA . VAL A 1 83 ? 34.788 -3.664 -21.028 1.00 56.31 83 VA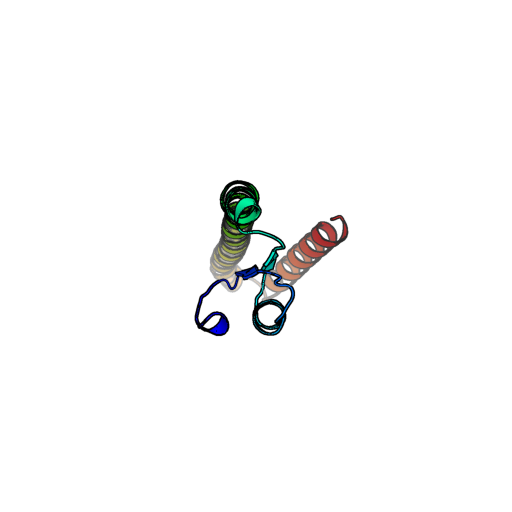L A CA 1
ATOM 674 C C . VAL A 1 83 ? 33.424 -2.924 -21.047 1.00 56.31 83 VAL A C 1
ATOM 676 O O . VAL A 1 83 ? 33.199 -2.128 -20.135 1.00 56.31 83 VAL A O 1
ATOM 679 N N . PRO A 1 84 ? 32.450 -3.151 -21.964 1.00 57.59 84 PRO A N 1
ATOM 680 C CA . PRO A 1 84 ? 31.281 -2.259 -22.036 1.00 57.59 84 PRO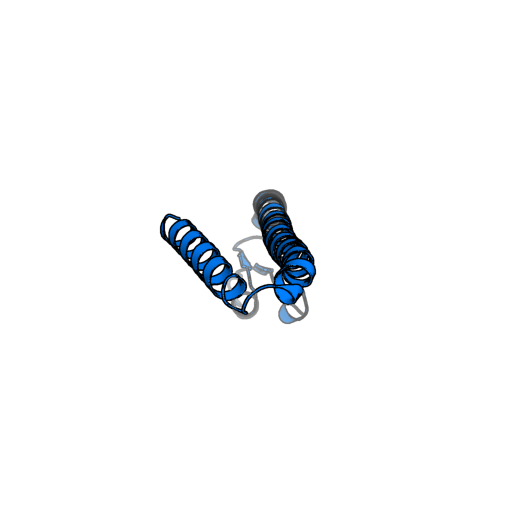 A CA 1
ATOM 681 C C . PRO A 1 84 ? 30.150 -2.564 -21.034 1.00 57.59 84 PRO A C 1
ATOM 683 O O . PRO A 1 84 ? 29.385 -1.665 -20.697 1.00 57.59 84 PRO A O 1
ATOM 686 N N . VAL A 1 85 ? 30.043 -3.791 -20.507 1.00 57.84 85 VAL A N 1
ATOM 687 C CA . VAL A 1 85 ? 28.890 -4.200 -19.671 1.00 57.84 85 VAL A CA 1
ATOM 688 C C . VAL A 1 85 ? 28.906 -3.553 -18.279 1.00 57.84 85 VAL A C 1
ATOM 690 O O . VAL A 1 85 ? 27.853 -3.212 -17.745 1.00 57.84 85 VAL A O 1
ATOM 693 N N . PHE A 1 86 ? 30.088 -3.308 -17.705 1.00 55.22 86 PHE A N 1
ATOM 694 C CA . PHE A 1 86 ? 30.179 -2.700 -16.37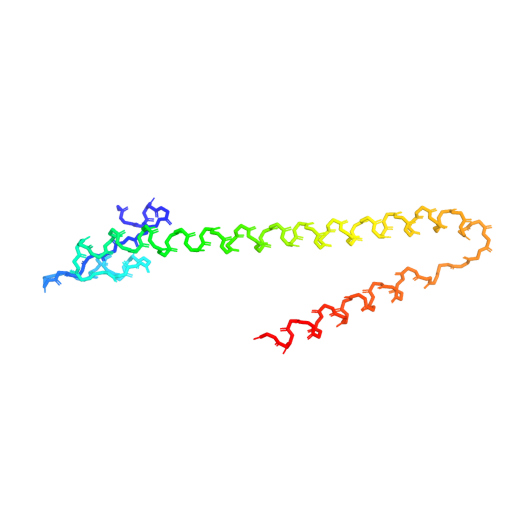6 1.00 55.22 86 PHE A CA 1
ATOM 695 C C . PHE A 1 86 ? 29.794 -1.214 -16.385 1.00 55.22 86 PHE A C 1
ATOM 697 O O . PHE A 1 86 ? 29.091 -0.774 -15.482 1.00 55.22 86 PHE A O 1
ATOM 704 N N . LYS A 1 87 ? 30.158 -0.441 -17.419 1.00 56.84 87 LYS A N 1
ATOM 705 C CA . LYS A 1 87 ? 29.881 1.010 -17.467 1.00 56.84 87 LYS A CA 1
ATOM 706 C C . LYS A 1 87 ? 28.391 1.360 -17.565 1.00 56.84 87 LYS A C 1
ATOM 708 O O . LYS A 1 87 ? 27.973 2.361 -16.993 1.00 56.84 87 LYS A O 1
ATOM 713 N N . VAL A 1 88 ? 27.593 0.541 -18.252 1.00 60.69 88 VAL A N 1
ATOM 714 C CA . VAL A 1 88 ? 26.150 0.790 -18.432 1.00 60.69 88 VAL A CA 1
ATOM 715 C C . VAL A 1 88 ? 25.373 0.552 -17.133 1.00 60.69 88 VAL A C 1
ATOM 717 O O . VAL A 1 88 ? 24.451 1.303 -16.820 1.00 60.69 88 VAL A O 1
ATOM 720 N N . GLY A 1 89 ? 25.786 -0.438 -16.334 1.00 60.62 89 GLY A N 1
ATOM 721 C CA . GLY A 1 89 ? 25.160 -0.732 -15.044 1.00 60.62 89 GLY A CA 1
ATOM 722 C C . GLY A 1 89 ? 25.318 0.394 -14.016 1.00 60.62 89 GLY A C 1
ATOM 723 O O . GLY A 1 89 ? 24.356 0.708 -13.319 1.00 60.62 89 GLY A O 1
ATOM 724 N N . TYR A 1 90 ? 26.492 1.035 -13.947 1.00 63.00 90 TYR A N 1
ATOM 725 C CA . TYR A 1 90 ? 26.718 2.162 -13.028 1.00 63.00 90 TYR A CA 1
ATOM 726 C C . TYR A 1 90 ? 25.879 3.388 -13.406 1.00 63.00 90 TYR A C 1
ATOM 728 O O . TYR A 1 90 ? 25.204 3.942 -12.545 1.00 63.00 90 TYR A O 1
ATOM 736 N N . LEU A 1 91 ? 25.808 3.728 -14.698 1.00 60.06 91 LEU A N 1
ATOM 737 C CA . LEU A 1 91 ? 25.065 4.900 -15.171 1.00 60.06 91 LEU A CA 1
ATOM 738 C C . LEU A 1 91 ? 23.556 4.809 -14.874 1.00 60.06 91 LEU A C 1
ATOM 740 O O . LEU A 1 91 ? 22.934 5.789 -14.472 1.00 60.06 91 LEU A O 1
ATOM 744 N N . VAL A 1 92 ? 22.959 3.621 -15.033 1.00 60.31 92 VAL A N 1
ATOM 745 C CA . VAL A 1 92 ? 21.534 3.395 -14.727 1.00 60.31 92 VAL A CA 1
ATOM 746 C C . VAL A 1 92 ? 21.267 3.450 -13.221 1.00 60.31 92 VAL A C 1
ATOM 748 O O . VAL A 1 92 ? 20.198 3.895 -12.797 1.00 60.31 92 VAL A O 1
ATOM 751 N N . ARG A 1 93 ? 22.236 3.027 -12.401 1.00 60.25 93 ARG A N 1
ATOM 752 C CA . ARG A 1 93 ? 22.118 3.071 -10.941 1.00 60.25 93 ARG A CA 1
ATOM 753 C C . ARG A 1 93 ? 22.218 4.500 -10.405 1.00 60.25 93 ARG A C 1
ATOM 755 O O . ARG A 1 93 ? 21.443 4.845 -9.518 1.00 60.25 93 ARG A O 1
ATOM 762 N N . ASP A 1 94 ? 23.101 5.320 -10.972 1.00 63.84 94 ASP A N 1
ATOM 763 C CA . ASP A 1 94 ? 23.231 6.741 -10.625 1.00 63.84 94 ASP A CA 1
ATOM 764 C C . ASP A 1 94 ? 21.969 7.532 -11.011 1.00 63.84 94 ASP A C 1
ATOM 766 O O . ASP A 1 94 ? 21.441 8.291 -10.199 1.00 63.84 94 ASP A O 1
ATOM 770 N N . LEU A 1 95 ? 21.385 7.258 -12.185 1.00 59.00 95 LEU A N 1
ATOM 771 C CA . LEU A 1 95 ? 20.156 7.926 -12.633 1.00 59.00 95 LEU A CA 1
ATOM 772 C C . LEU A 1 95 ? 18.914 7.543 -11.798 1.00 59.00 95 LEU A C 1
ATOM 774 O O . LEU A 1 95 ? 17.988 8.336 -11.641 1.00 59.00 95 LEU A O 1
ATOM 778 N N . MET A 1 96 ? 18.871 6.323 -11.246 1.00 59.41 96 MET A N 1
ATOM 779 C CA . MET A 1 96 ? 17.832 5.909 -10.288 1.00 59.41 96 MET A CA 1
ATOM 780 C C . MET A 1 96 ? 18.002 6.561 -8.914 1.00 59.41 96 MET A C 1
ATOM 782 O O . MET A 1 96 ? 16.999 6.786 -8.237 1.00 59.41 96 MET A O 1
ATOM 786 N N . PHE A 1 97 ? 19.240 6.844 -8.500 1.00 58.72 97 PHE A N 1
ATOM 787 C CA . PHE A 1 97 ? 19.530 7.458 -7.206 1.00 58.72 97 PHE A CA 1
ATOM 788 C C . PHE A 1 97 ? 19.144 8.943 -7.187 1.00 58.72 97 PHE A C 1
ATOM 790 O O . PHE A 1 97 ? 18.525 9.389 -6.226 1.00 58.72 97 PHE A O 1
ATOM 797 N N . GLU A 1 98 ? 19.393 9.684 -8.273 1.00 58.25 98 GLU A N 1
ATOM 798 C CA . GLU A 1 98 ? 18.937 11.079 -8.400 1.00 58.25 98 GLU A CA 1
ATOM 799 C C . GLU A 1 98 ? 17.408 11.214 -8.394 1.00 58.25 98 GLU A C 1
ATOM 801 O O . GLU A 1 98 ? 16.868 12.129 -7.777 1.00 58.25 98 GLU A O 1
ATOM 806 N N . LEU A 1 99 ? 16.689 10.282 -9.026 1.00 54.28 99 LEU A N 1
ATOM 807 C CA . LEU A 1 99 ? 15.224 10.327 -9.089 1.00 54.28 99 LEU A CA 1
ATOM 808 C C . LEU A 1 99 ? 14.543 10.031 -7.743 1.00 54.28 99 LEU A C 1
ATOM 810 O O . LEU A 1 99 ? 13.460 10.553 -7.500 1.00 54.28 99 LEU A O 1
ATOM 814 N N . ASN A 1 100 ? 15.171 9.235 -6.873 1.00 51.84 100 ASN A N 1
ATOM 815 C CA . ASN A 1 100 ? 14.678 8.970 -5.515 1.00 51.84 100 ASN A CA 1
ATOM 816 C C . ASN A 1 100 ? 15.101 10.039 -4.492 1.00 51.84 100 ASN A C 1
ATOM 818 O O . ASN A 1 100 ? 14.561 10.055 -3.393 1.00 51.84 100 ASN A O 1
ATOM 822 N N . ALA A 1 101 ? 16.063 10.907 -4.819 1.00 53.91 101 ALA A N 1
ATOM 823 C CA . ALA A 1 101 ? 16.486 12.012 -3.954 1.00 53.91 101 ALA A CA 1
ATOM 824 C C . ALA A 1 101 ? 15.635 13.287 -4.137 1.00 53.91 101 ALA A C 1
ATOM 826 O O . ALA A 1 101 ? 15.734 14.212 -3.335 1.00 53.91 101 ALA A O 1
ATOM 827 N N . LEU A 1 102 ? 14.817 13.339 -5.195 1.00 51.03 102 LEU A N 1
ATOM 828 C CA . LEU A 1 102 ? 13.952 14.471 -5.551 1.00 51.03 102 LEU A CA 1
ATOM 829 C C . LEU A 1 102 ? 12.480 14.305 -5.115 1.00 51.03 102 LEU A C 1
ATOM 831 O O . LEU A 1 102 ? 11.679 15.204 -5.371 1.00 51.03 102 LEU A O 1
ATOM 835 N N . SER A 1 103 ? 12.122 13.190 -4.466 1.00 42.91 103 SER A N 1
ATOM 836 C CA . SER A 1 103 ? 10.809 12.953 -3.835 1.00 42.91 103 SER A CA 1
ATOM 837 C C . SER A 1 103 ? 10.923 12.925 -2.319 1.00 42.91 103 SER A C 1
ATOM 839 O O . SER A 1 103 ? 10.057 13.527 -1.653 1.00 42.91 103 SER A O 1
#

Secondary structure (DSSP, 8-state):
-GGGSSS-EEE--SS--HHHHTSSEEESSTHHHHHIIIIIHHHHHHHHHHHHHHHHHHHHHHHHHHHHHHHHHHHHTTTS-S-HHHHHHHHHHHHHHHHHH--

Radius of gyration: 24.7 Å; chains: 1; bounding box: 56×28×64 Å